Protein AF-A0A3D0RQT5-F1 (afdb_monomer_lite)

Foldseek 3Di:
DVLVVVLVVVLVVLVV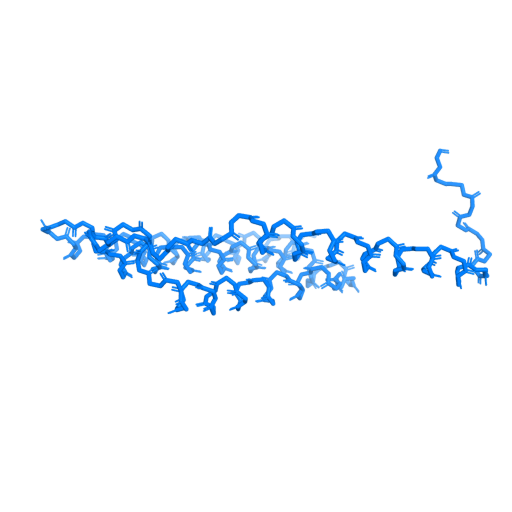VLCVVLVVLVVVCPDDDDPVNVVVNVLSVLVSVLVNCCSVPNPPPVCNDVVSVVSVVVSVVVVVVCVVQDPPPPPPPRPPPPVVVVVVVVVVVVVVVVVVVVVVVVVPPDDPPPPDDD

Structure (mmCIF, N/CA/C/O backbone):
data_AF-A0A3D0RQT5-F1
#
_entry.id   AF-A0A3D0RQT5-F1
#
loop_
_atom_site.group_PDB
_atom_site.id
_atom_site.type_symbol
_atom_site.label_atom_id
_atom_site.label_alt_id
_atom_site.label_comp_id
_atom_site.label_asym_id
_atom_site.label_entity_id
_atom_site.la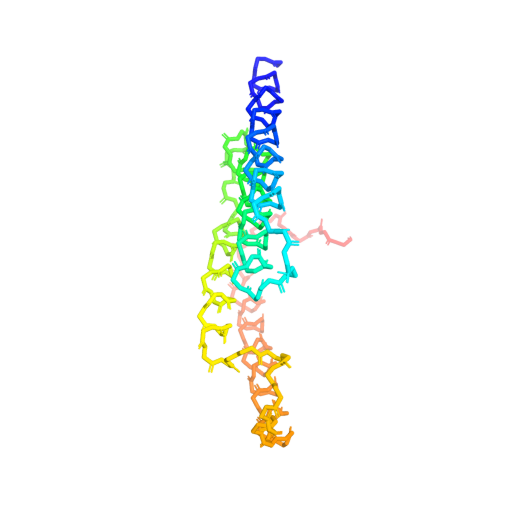bel_seq_id
_atom_site.pdbx_PDB_ins_code
_atom_site.Cartn_x
_atom_site.Cartn_y
_atom_site.Cartn_z
_atom_site.occupancy
_atom_site.B_iso_or_equiv
_atom_site.auth_seq_id
_atom_site.auth_comp_id
_atom_site.auth_asym_id
_atom_site.auth_atom_id
_atom_site.pdbx_PDB_model_num
ATOM 1 N N . GLU A 1 1 ? 24.507 5.236 -13.184 1.00 61.50 1 GLU A N 1
ATOM 2 C CA . GLU A 1 1 ? 24.704 5.932 -11.888 1.00 61.50 1 GLU A CA 1
ATOM 3 C C . GLU A 1 1 ? 23.717 7.068 -11.631 1.00 61.50 1 GLU A C 1
ATOM 5 O O . GLU A 1 1 ? 23.137 7.100 -10.553 1.00 61.50 1 GLU A O 1
ATOM 10 N N . LEU A 1 2 ? 23.492 7.979 -12.589 1.00 68.50 2 LEU A N 1
ATOM 11 C CA . LEU A 1 2 ? 22.576 9.118 -12.418 1.00 68.50 2 LEU A CA 1
ATOM 12 C C . LEU A 1 2 ? 21.141 8.687 -12.056 1.00 68.50 2 LEU A C 1
ATOM 14 O O . LEU A 1 2 ? 20.549 9.218 -11.125 1.00 68.50 2 LEU A O 1
ATOM 18 N N . THR A 1 3 ? 20.625 7.659 -12.731 1.00 68.25 3 THR A N 1
ATOM 19 C CA . THR A 1 3 ? 19.320 7.043 -12.448 1.00 68.25 3 THR A CA 1
ATOM 20 C C . THR A 1 3 ? 19.246 6.469 -11.030 1.00 68.25 3 THR A C 1
ATOM 22 O O . THR A 1 3 ? 18.330 6.792 -10.282 1.00 68.25 3 THR A O 1
ATOM 25 N N . GLY A 1 4 ? 20.258 5.714 -10.596 1.00 74.44 4 GLY A N 1
ATOM 26 C CA . GLY A 1 4 ? 20.336 5.193 -9.225 1.00 74.44 4 GLY A CA 1
ATOM 27 C C . GLY A 1 4 ? 20.349 6.295 -8.156 1.00 74.44 4 GLY A C 1
ATOM 28 O O . GLY A 1 4 ? 19.640 6.190 -7.157 1.00 74.44 4 GLY A O 1
ATOM 29 N N . LYS A 1 5 ? 21.083 7.393 -8.389 1.00 78.38 5 LYS A N 1
ATOM 30 C CA . LYS A 1 5 ? 21.105 8.549 -7.475 1.00 78.38 5 LYS A CA 1
ATOM 31 C C . LYS A 1 5 ? 19.747 9.253 -7.405 1.00 78.38 5 LYS A C 1
ATOM 33 O O . LYS A 1 5 ? 19.282 9.548 -6.309 1.00 78.38 5 LYS A O 1
ATOM 38 N N . ILE A 1 6 ? 19.087 9.471 -8.544 1.00 79.06 6 ILE A N 1
ATOM 39 C CA . ILE A 1 6 ? 17.744 10.074 -8.598 1.00 79.06 6 ILE A CA 1
ATOM 40 C C . ILE A 1 6 ? 16.726 9.192 -7.865 1.00 79.06 6 ILE A C 1
ATOM 42 O O . ILE A 1 6 ? 15.942 9.700 -7.065 1.00 79.06 6 ILE A O 1
ATOM 46 N N . SER A 1 7 ? 16.782 7.875 -8.077 1.00 78.62 7 SER A N 1
ATOM 47 C CA . SER A 1 7 ? 15.934 6.902 -7.382 1.00 78.62 7 SER A CA 1
ATOM 48 C C . SER A 1 7 ? 16.130 6.974 -5.865 1.00 78.62 7 SER A C 1
ATOM 50 O O . SER A 1 7 ? 15.165 7.208 -5.139 1.00 78.62 7 SER A O 1
ATOM 52 N N . SER A 1 8 ? 17.380 6.936 -5.390 1.00 81.19 8 SER A N 1
ATOM 53 C CA . SER A 1 8 ? 17.695 7.015 -3.959 1.00 81.19 8 SER A CA 1
ATOM 54 C C . SER A 1 8 ? 17.284 8.344 -3.312 1.00 81.19 8 SER A C 1
ATOM 56 O O . SER A 1 8 ? 16.818 8.354 -2.171 1.00 81.19 8 SER A O 1
ATOM 58 N N . ILE A 1 9 ? 17.450 9.470 -4.012 1.00 85.81 9 ILE A N 1
ATOM 59 C CA . ILE A 1 9 ? 17.030 10.789 -3.515 1.00 85.81 9 ILE A CA 1
ATOM 60 C C . ILE A 1 9 ? 15.501 10.858 -3.455 1.00 85.81 9 ILE A C 1
ATOM 62 O O . ILE A 1 9 ? 14.940 11.279 -2.444 1.00 85.81 9 ILE A O 1
ATOM 66 N N . SER A 1 10 ? 14.816 10.388 -4.501 1.00 82.81 10 SER A N 1
ATOM 67 C CA . SER A 1 10 ? 13.351 10.364 -4.539 1.00 82.81 10 SER A CA 1
ATOM 68 C C . SER A 1 10 ? 12.761 9.478 -3.437 1.00 82.81 10 SER A C 1
ATOM 70 O O . SER A 1 10 ? 11.818 9.891 -2.761 1.00 82.81 10 SER A O 1
ATOM 72 N N . SER A 1 11 ? 13.360 8.310 -3.171 1.00 82.31 11 SER A N 1
ATOM 73 C CA . SER A 1 11 ? 12.913 7.426 -2.097 1.00 82.31 11 SER A CA 1
ATOM 74 C C . SER A 1 11 ? 13.133 8.040 -0.717 1.00 82.31 11 SER A C 1
ATOM 76 O O . SER A 1 11 ? 12.258 7.931 0.141 1.00 82.31 11 SER A O 1
ATOM 78 N N . LEU A 1 12 ? 14.263 8.727 -0.511 1.00 86.12 12 LEU A N 1
ATOM 79 C CA . LEU A 1 12 ? 14.562 9.419 0.744 1.00 86.12 12 LEU A CA 1
ATOM 80 C C . LEU A 1 12 ? 13.527 10.518 1.028 1.00 86.12 12 LEU A C 1
ATOM 82 O O . LEU A 1 12 ? 12.986 10.582 2.129 1.00 86.12 12 LEU A O 1
ATOM 86 N N . ILE A 1 13 ? 13.208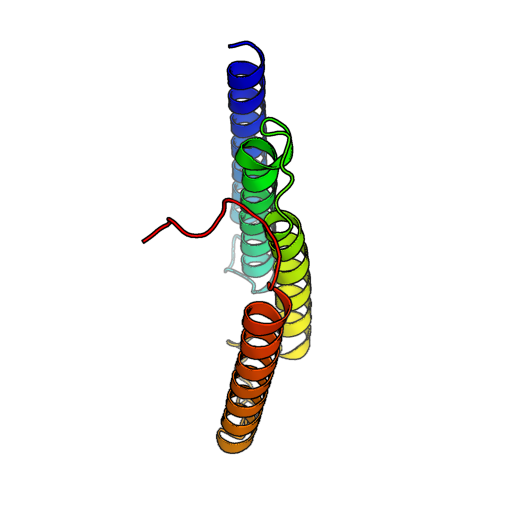 11.341 0.024 1.00 87.94 13 ILE A N 1
ATOM 87 C CA . ILE A 1 13 ? 12.219 12.422 0.146 1.00 87.94 13 ILE A CA 1
ATOM 88 C C . ILE A 1 13 ? 10.843 11.857 0.521 1.00 87.94 13 ILE A C 1
ATOM 90 O O . ILE A 1 13 ? 10.216 12.340 1.464 1.00 87.94 13 ILE A O 1
ATOM 94 N N . ILE A 1 14 ? 10.388 10.808 -0.171 1.00 88.81 14 ILE A N 1
ATOM 95 C CA . ILE A 1 14 ? 9.093 10.166 0.108 1.00 88.81 14 ILE A CA 1
ATOM 96 C C . ILE A 1 14 ? 9.058 9.610 1.536 1.00 88.81 14 ILE A C 1
ATOM 98 O O . ILE A 1 14 ? 8.064 9.791 2.244 1.00 88.81 14 ILE A O 1
ATOM 102 N N . LEU A 1 15 ? 10.147 8.983 1.987 1.00 88.50 15 LEU A N 1
ATOM 103 C CA . LEU A 1 15 ? 10.242 8.423 3.333 1.00 88.50 15 LEU A CA 1
ATOM 104 C C . LEU A 1 15 ? 10.158 9.525 4.397 1.00 88.50 15 LEU A C 1
ATOM 106 O O . LEU A 1 15 ? 9.332 9.425 5.304 1.00 88.50 15 LEU A O 1
ATOM 110 N N . VAL A 1 16 ? 10.917 10.613 4.242 1.00 90.12 16 VAL A N 1
ATOM 111 C CA . VAL A 1 16 ? 10.885 11.761 5.166 1.00 90.12 16 VAL A CA 1
ATOM 112 C C . VAL A 1 16 ? 9.494 12.399 5.222 1.00 90.12 16 VAL A C 1
ATOM 114 O O . VAL A 1 16 ? 8.971 12.622 6.315 1.00 90.12 16 VAL A O 1
ATOM 117 N N . ILE A 1 17 ? 8.856 12.641 4.072 1.00 90.06 17 ILE A N 1
ATOM 118 C CA . ILE A 1 17 ? 7.503 13.221 4.014 1.00 90.06 17 ILE A CA 1
ATOM 119 C C . ILE A 1 17 ? 6.491 12.299 4.701 1.00 90.06 17 ILE A C 1
ATOM 121 O O . ILE A 1 17 ? 5.669 12.759 5.494 1.00 90.06 17 ILE A O 1
ATOM 125 N N . SER A 1 18 ? 6.554 10.993 4.432 1.00 85.25 18 SER A N 1
ATOM 126 C CA . SER A 1 18 ? 5.634 10.028 5.037 1.00 85.25 18 SER A CA 1
ATOM 127 C C . SER A 1 18 ? 5.804 9.924 6.557 1.00 85.25 18 SER A C 1
ATOM 129 O O . SER A 1 18 ? 4.811 9.941 7.285 1.00 85.25 18 SER A O 1
ATOM 131 N N . ALA A 1 19 ? 7.046 9.915 7.049 1.00 86.25 19 ALA A N 1
ATOM 132 C CA . ALA A 1 19 ? 7.355 9.912 8.474 1.00 86.25 19 ALA A CA 1
ATOM 133 C C . ALA A 1 19 ? 6.878 11.202 9.158 1.00 86.25 19 ALA A C 1
ATOM 135 O O . ALA A 1 19 ? 6.292 11.144 10.239 1.00 86.25 19 ALA A O 1
ATOM 136 N N . ALA A 1 20 ? 7.050 12.356 8.505 1.00 88.62 20 ALA A N 1
ATOM 137 C CA . ALA A 1 20 ? 6.551 13.637 8.996 1.00 88.62 20 ALA A CA 1
ATOM 138 C C . ALA A 1 20 ? 5.013 13.677 9.051 1.00 88.62 20 ALA A C 1
ATOM 140 O O . ALA A 1 20 ? 4.452 14.111 10.055 1.00 88.62 20 ALA A O 1
ATOM 141 N N . LEU A 1 21 ? 4.321 13.179 8.019 1.00 87.69 21 LEU A N 1
ATOM 142 C CA . LEU A 1 21 ? 2.855 13.093 7.983 1.00 87.69 21 LEU A CA 1
ATOM 143 C C . LEU A 1 21 ? 2.303 12.192 9.091 1.00 87.69 21 LEU A C 1
ATOM 145 O O . LEU A 1 21 ? 1.355 12.572 9.783 1.00 87.69 21 LEU A O 1
ATOM 149 N N . ILE A 1 22 ? 2.901 11.012 9.269 1.00 86.38 22 ILE A N 1
ATOM 150 C CA . ILE A 1 22 ? 2.526 10.069 10.326 1.00 86.38 22 ILE A CA 1
ATOM 151 C C . ILE A 1 22 ? 2.808 10.703 11.693 1.00 86.38 22 ILE A C 1
ATOM 153 O O . ILE A 1 22 ? 1.901 10.788 12.516 1.00 86.38 22 ILE A O 1
ATOM 157 N N . GLY A 1 23 ? 4.013 11.235 11.912 1.00 83.69 23 GLY A N 1
ATOM 158 C CA . GLY A 1 23 ? 4.411 11.870 13.171 1.00 83.69 23 GLY A CA 1
ATOM 159 C C . GLY A 1 23 ? 3.548 13.077 13.546 1.00 83.69 23 GLY A C 1
ATOM 160 O O . GLY A 1 23 ? 3.129 13.200 14.697 1.00 83.69 23 GLY A O 1
ATOM 161 N N . TYR A 1 24 ? 3.203 13.932 12.579 1.00 85.56 24 TYR A N 1
ATOM 162 C CA . TYR A 1 24 ? 2.297 15.062 12.794 1.00 85.56 24 TYR A CA 1
ATOM 163 C C . TYR A 1 24 ? 0.906 14.589 13.216 1.00 85.56 24 TYR A C 1
ATOM 165 O O . TYR A 1 24 ? 0.321 15.123 14.162 1.00 85.56 24 TYR A O 1
ATOM 173 N N . ARG A 1 25 ? 0.382 13.557 12.544 1.00 80.06 25 ARG A N 1
ATOM 174 C CA . ARG A 1 25 ? -0.938 13.027 12.874 1.00 80.06 25 ARG A CA 1
ATOM 175 C C . ARG A 1 25 ? -0.945 12.337 14.237 1.00 80.06 25 ARG A C 1
ATOM 177 O O . ARG A 1 25 ? -1.855 12.598 15.012 1.00 80.06 25 ARG A O 1
ATOM 184 N N . LEU A 1 26 ? 0.081 11.548 14.563 1.00 80.06 26 LEU A N 1
ATOM 185 C CA . LEU A 1 26 ? 0.226 10.905 15.875 1.00 80.06 26 LEU A CA 1
ATOM 186 C C . LEU A 1 26 ? 0.357 11.934 17.001 1.00 80.06 26 LEU A C 1
ATOM 188 O O . LEU A 1 26 ? -0.265 11.768 18.044 1.00 80.06 26 LEU A O 1
ATOM 192 N N . LYS A 1 27 ? 1.093 13.032 16.786 1.00 80.00 27 LYS A N 1
ATOM 193 C CA . LYS A 1 27 ? 1.208 14.111 17.779 1.00 80.00 27 LYS A CA 1
ATOM 194 C C . LYS A 1 27 ? -0.143 14.761 18.082 1.00 80.00 27 LYS A C 1
ATOM 196 O O . LYS A 1 27 ? -0.366 15.184 19.208 1.00 80.00 27 LYS A O 1
ATOM 201 N N . LYS A 1 28 ? -1.045 14.838 17.101 1.00 74.44 28 LYS A N 1
ATOM 202 C CA . LYS A 1 28 ? -2.392 15.406 17.269 1.00 74.44 28 LYS A CA 1
ATOM 203 C C . LYS A 1 28 ? -3.341 14.478 18.045 1.00 74.44 28 LYS A C 1
ATOM 205 O O . LYS A 1 28 ? -4.337 14.944 18.593 1.00 74.44 28 LYS A O 1
ATOM 210 N N . VAL A 1 29 ? -3.033 13.184 18.115 1.00 72.94 29 VAL A N 1
ATOM 211 C CA . VAL A 1 29 ? -3.825 12.175 18.828 1.00 72.94 29 VAL A CA 1
ATOM 212 C C . VAL A 1 29 ? -3.397 12.161 20.299 1.00 72.94 29 VAL A C 1
ATOM 214 O O . VAL A 1 29 ? -2.530 11.398 20.708 1.00 72.94 29 VAL A O 1
ATOM 217 N N . HIS A 1 30 ? -3.963 13.058 21.108 1.00 63.12 30 HIS A N 1
ATOM 218 C CA . HIS A 1 30 ? -3.648 13.151 22.543 1.00 63.12 30 HIS A CA 1
ATOM 219 C C . HIS A 1 30 ? -4.461 12.193 23.432 1.00 63.12 30 HIS A C 1
ATOM 221 O O . HIS A 1 30 ? -4.040 11.912 24.548 1.00 63.12 30 HIS A O 1
ATOM 227 N N . THR A 1 31 ? -5.604 11.672 22.969 1.00 57.62 31 THR A N 1
ATOM 228 C CA . THR A 1 31 ? -6.584 10.979 23.836 1.00 57.62 31 THR A CA 1
ATOM 229 C C . THR A 1 31 ? -7.051 9.614 23.316 1.00 57.62 31 THR A C 1
ATOM 231 O O . THR A 1 31 ? -8.149 9.161 23.627 1.00 57.62 31 THR A O 1
ATOM 234 N N . GLY A 1 32 ? -6.186 8.917 22.576 1.00 64.06 32 GLY A N 1
ATOM 235 C CA . GLY A 1 32 ? -6.407 7.535 22.137 1.00 64.06 32 GLY A CA 1
ATOM 236 C C . GLY A 1 32 ? -6.500 7.393 20.620 1.00 64.06 32 GLY A C 1
ATOM 237 O O . GLY A 1 32 ? -7.014 8.264 19.924 1.00 64.06 32 GLY A O 1
ATOM 238 N N . PHE A 1 33 ? -5.972 6.284 20.098 1.00 70.75 33 PHE A N 1
ATOM 239 C CA . PHE A 1 33 ? -5.963 6.001 18.664 1.00 70.75 33 PHE A CA 1
ATOM 240 C C . PHE A 1 33 ? -7.378 5.750 18.145 1.00 70.75 33 PHE A C 1
ATOM 242 O O . PHE A 1 33 ? -7.998 4.735 18.463 1.00 70.75 33 PHE A O 1
ATOM 249 N N . ASN A 1 34 ? -7.875 6.650 17.297 1.00 74.06 34 ASN A N 1
ATOM 250 C CA . ASN A 1 34 ? -9.120 6.429 16.579 1.00 74.06 34 ASN A CA 1
ATOM 251 C C . ASN A 1 34 ? -8.874 5.505 15.368 1.00 74.06 34 ASN A C 1
ATOM 253 O O . ASN A 1 34 ? -7.804 5.510 14.752 1.00 74.06 34 ASN A O 1
ATOM 257 N N . VAL A 1 35 ? -9.895 4.750 14.962 1.00 73.25 35 VAL A N 1
ATOM 258 C CA . VAL A 1 35 ? -9.889 3.901 13.757 1.00 73.25 35 VAL A CA 1
ATOM 259 C C . VAL A 1 35 ? -9.536 4.721 12.508 1.00 73.25 35 VAL A C 1
ATOM 261 O O . VAL A 1 35 ? -8.850 4.236 11.607 1.00 73.25 35 VAL A O 1
ATOM 264 N N . GLY A 1 36 ? -9.947 5.994 12.469 1.00 74.00 36 GLY A N 1
ATOM 265 C CA . GLY A 1 36 ? -9.593 6.931 11.399 1.00 74.00 36 GLY A CA 1
ATOM 266 C C . GLY A 1 36 ? -8.096 7.258 11.316 1.00 74.00 36 GLY A C 1
ATOM 267 O O . GLY A 1 36 ? -7.597 7.542 10.223 1.00 74.00 36 GLY A O 1
ATOM 268 N N . ASP A 1 37 ? -7.373 7.187 12.434 1.00 78.94 37 ASP A N 1
ATOM 269 C CA . ASP A 1 37 ? -5.926 7.414 12.498 1.00 78.94 37 ASP A CA 1
ATOM 270 C C . ASP A 1 37 ? -5.146 6.184 12.070 1.00 78.94 37 ASP A C 1
ATOM 272 O O . ASP A 1 37 ? -4.254 6.290 11.229 1.00 78.94 37 ASP A O 1
ATOM 276 N N . ILE A 1 38 ? -5.572 5.006 12.525 1.00 80.31 38 ILE A N 1
ATOM 277 C CA . ILE A 1 38 ? -5.020 3.721 12.079 1.00 80.31 38 ILE A CA 1
ATOM 278 C C . ILE A 1 38 ? -5.186 3.574 10.562 1.00 80.31 38 ILE A C 1
ATOM 280 O O . ILE A 1 38 ? -4.231 3.252 9.854 1.00 80.31 38 ILE A O 1
ATOM 284 N N . ARG A 1 39 ? -6.378 3.888 10.037 1.00 80.19 39 ARG A N 1
ATOM 285 C CA . ARG A 1 39 ? -6.653 3.826 8.596 1.00 80.19 39 ARG A CA 1
ATOM 286 C C . ARG A 1 39 ? -5.760 4.773 7.796 1.00 80.19 39 ARG A C 1
ATOM 288 O O . ARG A 1 39 ? -5.332 4.417 6.704 1.00 80.19 39 ARG A O 1
ATOM 295 N N . PHE A 1 40 ? -5.470 5.966 8.309 1.00 84.00 40 PHE A N 1
ATOM 296 C CA . PHE A 1 40 ? -4.580 6.894 7.615 1.00 84.00 40 PHE A CA 1
ATOM 297 C C . PHE A 1 40 ? -3.136 6.423 7.608 1.00 84.00 40 PHE A C 1
ATOM 299 O O . PHE A 1 40 ? -2.508 6.465 6.554 1.00 84.00 40 PHE A O 1
ATOM 306 N N . VAL A 1 41 ? -2.624 5.950 8.747 1.00 85.88 41 VAL A N 1
ATOM 307 C CA . VAL A 1 41 ? -1.270 5.383 8.811 1.00 85.88 41 VAL A CA 1
ATOM 308 C C . VAL A 1 41 ? -1.153 4.221 7.825 1.00 85.88 41 VAL A C 1
ATOM 310 O O . VAL A 1 41 ? -0.202 4.182 7.048 1.00 85.88 41 VAL A O 1
ATOM 313 N N . PHE A 1 42 ? -2.164 3.348 7.773 1.00 84.81 42 PHE A N 1
ATOM 314 C CA . PHE A 1 42 ? -2.236 2.258 6.804 1.00 84.81 42 PHE A CA 1
ATOM 315 C C . PHE A 1 42 ? -2.203 2.756 5.350 1.00 84.81 42 PHE A C 1
ATOM 317 O O . PHE A 1 42 ? -1.384 2.283 4.568 1.00 84.81 42 PHE A O 1
ATOM 324 N N . ILE A 1 43 ? -3.036 3.741 4.985 1.00 85.56 43 ILE A N 1
ATOM 325 C CA . ILE A 1 43 ? -3.066 4.305 3.623 1.00 85.56 43 ILE A CA 1
ATOM 326 C C . ILE A 1 43 ? -1.714 4.909 3.244 1.00 85.56 43 ILE A C 1
ATOM 328 O O . ILE A 1 43 ? -1.215 4.636 2.153 1.00 85.56 43 ILE A O 1
ATOM 332 N N . VAL A 1 44 ? -1.124 5.725 4.120 1.00 87.75 44 VAL A N 1
ATOM 333 C CA . VAL A 1 44 ? 0.160 6.386 3.853 1.00 87.75 44 VAL A CA 1
ATOM 334 C C . VAL A 1 44 ? 1.256 5.342 3.674 1.00 87.75 44 VAL A C 1
ATOM 336 O O . VAL A 1 44 ? 1.959 5.370 2.668 1.00 87.75 44 VAL A O 1
ATOM 339 N N . TYR A 1 45 ? 1.351 4.378 4.588 1.00 85.94 45 TYR A N 1
ATOM 340 C CA . TYR A 1 45 ? 2.343 3.310 4.518 1.00 85.94 45 TYR A CA 1
ATOM 341 C C . TYR A 1 45 ? 2.214 2.477 3.233 1.00 85.94 45 TYR A C 1
ATOM 343 O O . TYR A 1 45 ? 3.194 2.279 2.513 1.00 85.94 45 TYR A O 1
ATOM 351 N N . PHE A 1 46 ? 0.996 2.048 2.891 1.00 86.38 46 PHE A N 1
ATOM 352 C CA . PHE A 1 46 ? 0.756 1.231 1.700 1.00 86.38 46 PHE A CA 1
ATOM 353 C C . PHE A 1 46 ? 0.987 2.021 0.401 1.00 86.38 46 PHE A C 1
ATOM 355 O O . PHE A 1 46 ? 1.480 1.477 -0.584 1.00 86.38 46 PHE A O 1
ATOM 362 N N . SER A 1 47 ? 0.704 3.327 0.406 1.00 85.81 47 SER A N 1
ATOM 363 C CA . SER A 1 47 ? 0.994 4.215 -0.727 1.00 85.81 47 SER A CA 1
ATOM 364 C C . SER A 1 47 ? 2.499 4.399 -0.940 1.00 85.81 47 SER A C 1
ATOM 366 O O . SER A 1 47 ? 2.963 4.347 -2.078 1.00 85.81 47 SER A O 1
ATOM 368 N N . VAL A 1 48 ? 3.279 4.557 0.137 1.00 87.50 48 VAL A N 1
ATOM 369 C CA . VAL A 1 48 ? 4.752 4.619 0.064 1.00 87.50 48 VAL A CA 1
ATOM 370 C C . VAL A 1 48 ? 5.322 3.322 -0.503 1.00 87.50 48 VAL A C 1
ATOM 372 O O . VAL A 1 48 ? 6.185 3.368 -1.377 1.00 87.50 48 VAL A O 1
ATOM 375 N N . TYR A 1 49 ? 4.801 2.171 -0.073 1.00 85.25 49 TYR A N 1
ATOM 376 C CA . TYR 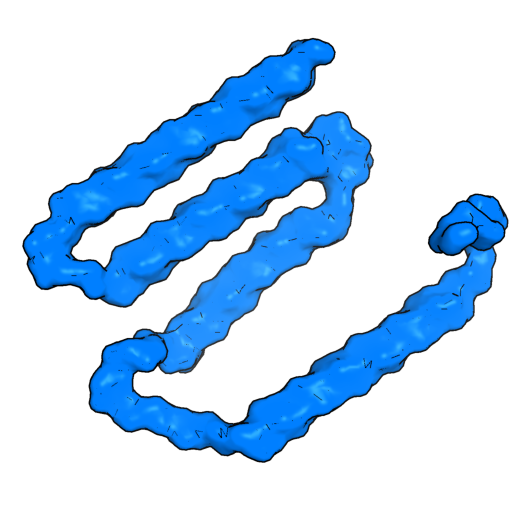A 1 49 ? 5.199 0.870 -0.611 1.00 85.25 49 TYR A CA 1
ATOM 377 C C . TYR A 1 49 ? 4.969 0.772 -2.128 1.00 85.25 49 TYR A C 1
ATOM 379 O O . TYR A 1 49 ? 5.865 0.366 -2.870 1.00 85.25 49 TYR A O 1
ATOM 387 N N . ILE A 1 50 ? 3.801 1.206 -2.610 1.00 83.94 50 ILE A N 1
ATOM 388 C CA . ILE A 1 50 ? 3.485 1.227 -4.046 1.00 83.94 50 ILE A CA 1
ATOM 389 C C . ILE A 1 50 ? 4.429 2.169 -4.804 1.00 83.94 50 ILE A C 1
ATOM 391 O O . ILE A 1 50 ? 4.948 1.799 -5.859 1.00 83.94 50 ILE A O 1
ATOM 395 N N . LEU A 1 51 ? 4.689 3.365 -4.266 1.00 83.88 51 LEU A N 1
ATOM 396 C CA . LEU A 1 51 ? 5.615 4.334 -4.859 1.00 83.88 51 LEU A CA 1
ATOM 397 C C . LEU A 1 51 ? 7.035 3.772 -4.962 1.00 83.88 51 LEU A C 1
ATOM 399 O O . LEU A 1 51 ? 7.663 3.905 -6.011 1.00 83.88 51 LEU A O 1
ATOM 403 N N . PHE A 1 52 ? 7.521 3.085 -3.928 1.00 82.44 52 PHE A N 1
ATOM 404 C CA . PHE A 1 52 ? 8.796 2.367 -3.994 1.00 82.44 52 PHE A CA 1
ATOM 405 C C . PHE A 1 52 ? 8.767 1.259 -5.043 1.00 82.44 52 PHE A C 1
ATOM 407 O O . PHE A 1 52 ? 9.733 1.113 -5.788 1.00 82.44 52 PHE A O 1
ATOM 414 N N . GLY A 1 53 ? 7.647 0.550 -5.189 1.00 76.25 53 GLY A N 1
ATOM 415 C CA . GLY A 1 53 ? 7.429 -0.377 -6.297 1.00 76.25 53 GLY A CA 1
ATOM 416 C C . GLY A 1 53 ? 7.646 0.280 -7.666 1.00 76.25 53 GLY A C 1
ATOM 417 O O . GLY A 1 53 ? 8.385 -0.261 -8.488 1.00 76.25 53 GLY A O 1
ATOM 418 N N . TYR A 1 54 ? 7.084 1.468 -7.902 1.00 77.50 54 TYR A N 1
ATOM 419 C CA . TYR A 1 54 ? 7.285 2.212 -9.153 1.00 77.50 54 TYR A CA 1
ATOM 420 C C . TYR A 1 54 ? 8.714 2.743 -9.322 1.00 77.50 54 TYR A C 1
ATOM 422 O O . TYR A 1 54 ? 9.261 2.661 -10.419 1.00 77.50 54 TYR A O 1
ATOM 430 N N . ILE A 1 55 ? 9.335 3.251 -8.259 1.00 75.56 55 ILE A N 1
ATOM 431 C CA . ILE A 1 55 ? 10.691 3.820 -8.304 1.00 75.56 55 ILE A CA 1
ATOM 432 C C . ILE A 1 55 ? 11.745 2.735 -8.552 1.00 75.56 55 ILE A C 1
ATOM 434 O O . ILE A 1 55 ? 12.668 2.941 -9.339 1.00 75.56 55 ILE A O 1
ATOM 438 N N . ILE A 1 56 ? 11.597 1.578 -7.905 1.00 71.25 56 ILE A N 1
ATOM 439 C CA . ILE A 1 56 ? 12.554 0.471 -7.988 1.00 71.25 56 ILE A CA 1
ATOM 440 C C . ILE A 1 56 ? 12.305 -0.364 -9.250 1.00 71.25 56 ILE A C 1
ATOM 442 O O . ILE A 1 56 ? 13.246 -0.651 -9.985 1.00 71.25 56 ILE A O 1
ATOM 446 N N . ASN A 1 57 ? 11.048 -0.735 -9.525 1.00 66.19 57 ASN A N 1
ATOM 447 C CA . ASN A 1 57 ? 10.713 -1.692 -10.588 1.00 66.19 57 ASN A CA 1
ATOM 448 C C . ASN A 1 57 ? 10.052 -1.052 -11.822 1.00 66.19 57 ASN A C 1
ATOM 450 O O . ASN A 1 57 ? 10.239 -1.539 -12.933 1.00 66.19 57 ASN A O 1
ATOM 454 N N . GLY A 1 58 ? 9.260 0.012 -11.651 1.00 59.03 58 GLY A N 1
ATOM 455 C CA . GLY A 1 58 ? 8.363 0.524 -12.697 1.00 59.03 58 GLY A CA 1
ATOM 456 C C . GLY A 1 58 ? 8.982 1.519 -13.683 1.00 59.03 58 GLY A C 1
ATOM 457 O O . GLY A 1 58 ? 8.697 1.442 -14.874 1.00 59.03 58 GLY A O 1
ATOM 458 N N . VAL A 1 59 ? 9.821 2.448 -13.214 1.00 54.41 59 VAL A N 1
ATOM 459 C CA . VAL A 1 59 ? 10.248 3.617 -14.015 1.00 54.41 59 VAL A CA 1
ATOM 460 C C . VAL A 1 59 ? 11.661 3.475 -14.590 1.00 54.41 59 VAL A C 1
ATOM 462 O O . VAL A 1 59 ? 11.959 4.059 -15.626 1.00 54.41 59 VAL A O 1
ATOM 465 N N . MET A 1 60 ? 12.533 2.664 -13.982 1.00 51.38 60 MET A N 1
ATOM 466 C CA . MET A 1 60 ? 13.931 2.529 -14.431 1.00 51.38 60 MET A CA 1
ATOM 467 C C . MET A 1 60 ? 14.262 1.201 -15.121 1.00 51.38 60 MET A C 1
ATOM 469 O O . MET A 1 60 ? 15.314 1.094 -15.743 1.00 51.38 60 MET A O 1
ATOM 473 N N . GLY A 1 61 ? 13.369 0.208 -15.056 1.00 50.19 61 GLY A N 1
ATOM 474 C CA . GLY A 1 61 ? 13.579 -1.114 -15.660 1.00 50.19 61 GLY A CA 1
ATOM 475 C C . GLY A 1 61 ? 12.928 -1.324 -17.032 1.00 50.19 61 GLY A C 1
ATOM 476 O O . GLY A 1 61 ? 13.083 -2.401 -17.602 1.00 50.19 61 GLY A O 1
ATOM 477 N N . GLY A 1 62 ? 12.145 -0.361 -17.543 1.00 52.84 62 GLY A N 1
ATOM 478 C CA . GLY A 1 62 ? 11.428 -0.459 -18.832 1.00 52.84 62 GLY A CA 1
ATOM 479 C C . GLY A 1 62 ? 10.342 -1.546 -18.904 1.00 52.84 62 GLY A C 1
ATOM 480 O O . GLY A 1 62 ? 9.636 -1.662 -19.900 1.00 52.84 62 GLY A O 1
ATOM 481 N N . LYS A 1 63 ? 10.183 -2.336 -17.841 1.00 54.66 63 LYS A N 1
ATOM 482 C CA . LYS A 1 63 ? 9.165 -3.368 -17.676 1.00 54.66 63 LYS A CA 1
ATOM 483 C C . LYS A 1 63 ? 8.281 -2.936 -16.521 1.00 54.66 63 LYS A C 1
ATOM 485 O O . LYS A 1 63 ? 8.475 -3.387 -15.395 1.00 54.66 63 LYS A O 1
ATOM 490 N N . ALA A 1 64 ? 7.340 -2.033 -16.785 1.00 54.97 64 ALA A N 1
ATOM 491 C CA . ALA A 1 64 ? 6.260 -1.769 -15.845 1.00 54.97 64 ALA A CA 1
ATOM 492 C C . ALA A 1 64 ? 5.473 -3.076 -15.684 1.00 54.97 64 ALA A C 1
ATOM 494 O O . ALA A 1 64 ? 4.591 -3.404 -16.475 1.00 54.97 64 ALA A O 1
ATOM 495 N N . ALA A 1 65 ? 5.888 -3.893 -14.717 1.00 60.56 65 ALA A N 1
ATOM 496 C CA . ALA A 1 65 ? 5.256 -5.164 -14.449 1.00 60.56 65 ALA A CA 1
ATOM 497 C C . ALA A 1 65 ? 3.803 -4.870 -14.069 1.00 60.56 65 ALA A C 1
ATOM 499 O O . ALA A 1 65 ? 3.563 -4.101 -13.137 1.00 60.56 65 ALA A O 1
ATOM 500 N N . LEU A 1 66 ? 2.849 -5.500 -14.764 1.00 63.03 66 LEU A N 1
ATOM 501 C CA . LEU A 1 66 ? 1.410 -5.456 -14.455 1.00 63.03 66 LEU A CA 1
ATOM 502 C C . LEU A 1 66 ? 1.132 -5.582 -12.945 1.00 63.03 66 LEU A C 1
ATOM 504 O O . LEU A 1 66 ? 0.231 -4.940 -12.412 1.00 63.03 66 LEU A O 1
ATOM 508 N N . ASN A 1 67 ? 1.981 -6.334 -12.246 1.00 67.12 67 ASN A N 1
ATOM 509 C CA . ASN A 1 67 ? 1.990 -6.513 -10.798 1.00 67.12 67 ASN A CA 1
ATOM 510 C C . ASN A 1 67 ? 1.966 -5.198 -9.996 1.00 67.12 67 ASN A C 1
ATOM 512 O O . ASN A 1 67 ? 1.311 -5.131 -8.960 1.00 67.12 67 ASN A O 1
ATOM 516 N N . ILE A 1 68 ? 2.640 -4.139 -10.454 1.00 70.19 68 ILE A N 1
ATOM 517 C CA . ILE A 1 68 ? 2.678 -2.858 -9.730 1.00 70.19 68 ILE A CA 1
ATOM 518 C C . ILE A 1 68 ? 1.318 -2.153 -9.817 1.00 70.19 68 ILE A C 1
ATOM 520 O O . ILE A 1 68 ? 0.841 -1.588 -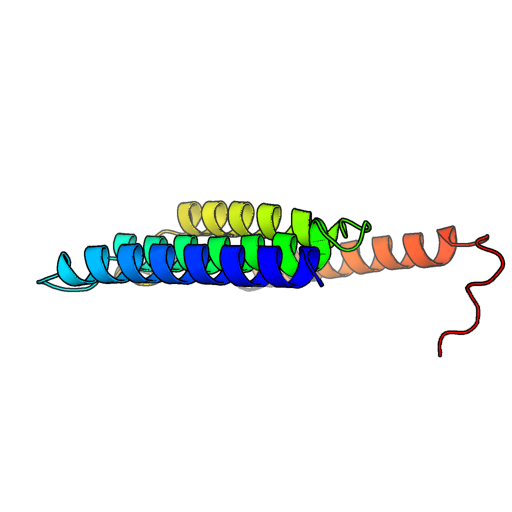8.831 1.00 70.19 68 ILE A O 1
ATOM 524 N N . HIS A 1 69 ? 0.645 -2.252 -10.965 1.00 75.88 69 HIS A N 1
ATOM 525 C CA . HIS A 1 69 ? -0.725 -1.767 -11.117 1.00 75.88 69 HIS A CA 1
ATOM 526 C C . HIS A 1 69 ? -1.706 -2.592 -10.270 1.00 75.88 69 HIS A C 1
ATOM 528 O O . HIS A 1 69 ? -2.613 -2.016 -9.666 1.00 75.88 69 HIS A O 1
ATOM 534 N N . LEU A 1 70 ? -1.480 -3.906 -10.122 1.00 80.06 70 LEU A N 1
ATOM 535 C CA . LEU A 1 70 ? -2.259 -4.743 -9.200 1.00 80.06 70 LEU A CA 1
ATOM 536 C C . LEU A 1 70 ? -2.156 -4.273 -7.743 1.00 80.06 70 LEU A C 1
ATOM 538 O O . LEU A 1 70 ? -3.143 -4.370 -7.021 1.00 80.06 70 LEU A O 1
ATOM 542 N N . TYR A 1 71 ? -1.024 -3.720 -7.293 1.00 80.38 71 TYR A N 1
ATOM 543 C CA . TYR A 1 71 ? -0.933 -3.186 -5.927 1.00 80.38 71 TYR A CA 1
ATOM 544 C C . TYR A 1 71 ? -1.835 -1.970 -5.700 1.00 80.38 71 TYR A C 1
ATOM 546 O O . TYR A 1 71 ? -2.415 -1.831 -4.622 1.00 80.38 71 TYR A O 1
ATOM 554 N N . VAL A 1 72 ? -2.011 -1.124 -6.719 1.00 81.25 72 VAL A N 1
ATOM 555 C CA . VAL A 1 72 ? -2.967 -0.006 -6.671 1.00 81.25 72 VAL A CA 1
ATOM 556 C C . VAL A 1 72 ? -4.394 -0.540 -6.574 1.00 81.25 72 VAL A C 1
ATOM 558 O O . VAL A 1 72 ? -5.161 -0.097 -5.719 1.00 81.25 72 VAL A O 1
ATOM 561 N N . VAL A 1 73 ? -4.734 -1.534 -7.400 1.00 81.50 73 VAL A N 1
ATOM 562 C CA . VAL A 1 73 ? -6.048 -2.193 -7.357 1.00 81.50 73 VAL A CA 1
ATOM 563 C C . VAL A 1 73 ? -6.286 -2.840 -5.991 1.00 81.50 73 VAL A C 1
ATOM 565 O O . VAL A 1 73 ? -7.344 -2.636 -5.401 1.00 81.50 73 VAL A O 1
ATOM 568 N N . ASN A 1 74 ? -5.292 -3.530 -5.429 1.00 85.12 74 ASN A N 1
ATOM 569 C CA . ASN A 1 74 ? -5.380 -4.132 -4.099 1.00 85.12 74 ASN A CA 1
ATOM 570 C C . ASN A 1 74 ? -5.657 -3.087 -3.016 1.00 85.12 74 ASN A C 1
ATOM 572 O O . ASN A 1 74 ? -6.519 -3.311 -2.168 1.00 85.12 74 ASN A O 1
ATOM 576 N N . LEU A 1 75 ? -4.988 -1.930 -3.053 1.00 84.88 75 LEU A N 1
ATOM 577 C CA . LEU A 1 75 ? -5.258 -0.854 -2.100 1.00 84.88 75 LEU A CA 1
ATOM 578 C C . LEU A 1 75 ? -6.708 -0.354 -2.212 1.00 84.88 75 LEU A C 1
ATOM 580 O O . LEU A 1 75 ? -7.370 -0.173 -1.190 1.00 84.88 75 LEU A O 1
ATOM 584 N N . ILE A 1 76 ? -7.227 -0.183 -3.432 1.00 84.38 76 ILE A N 1
ATOM 585 C CA . ILE A 1 76 ? -8.623 0.223 -3.667 1.00 84.38 76 ILE A CA 1
ATOM 586 C C . ILE A 1 76 ? -9.594 -0.825 -3.107 1.00 84.38 76 ILE A C 1
ATOM 588 O O . ILE A 1 76 ? -10.532 -0.469 -2.389 1.00 84.38 76 ILE A O 1
ATOM 592 N N . VAL A 1 77 ? -9.352 -2.108 -3.384 1.00 84.12 77 VAL A N 1
ATOM 593 C CA . VAL A 1 77 ? -10.180 -3.220 -2.897 1.00 84.12 77 VAL A CA 1
ATOM 594 C C . VAL A 1 77 ? -10.177 -3.271 -1.371 1.00 84.12 77 VAL A C 1
ATOM 596 O O . VAL A 1 77 ? -11.249 -3.326 -0.770 1.00 84.12 77 VAL A O 1
ATOM 599 N N . ILE A 1 78 ? -9.008 -3.176 -0.728 1.00 83.81 78 ILE A N 1
ATOM 600 C CA . ILE A 1 78 ? -8.902 -3.149 0.738 1.00 83.81 78 ILE A CA 1
ATOM 601 C C . ILE A 1 78 ? -9.700 -1.968 1.297 1.00 83.81 78 ILE A C 1
ATOM 603 O O . ILE A 1 78 ? -10.519 -2.155 2.192 1.00 83.81 78 ILE A O 1
ATOM 607 N N . LEU A 1 79 ? -9.543 -0.764 0.737 1.00 83.25 79 LEU A N 1
ATOM 608 C CA . LEU A 1 79 ? -10.274 0.416 1.204 1.00 83.25 79 LEU A CA 1
ATOM 609 C C . LEU A 1 79 ? -11.790 0.300 1.027 1.00 83.25 79 LEU A C 1
ATOM 611 O O . LEU A 1 79 ? -12.533 0.816 1.870 1.00 83.25 79 LEU A O 1
ATOM 615 N N . MET A 1 80 ? -12.239 -0.366 -0.036 1.00 79.19 80 MET A N 1
ATOM 616 C CA . MET A 1 80 ? -13.648 -0.661 -0.275 1.00 79.19 80 MET A CA 1
ATOM 617 C C . MET A 1 80 ? -14.172 -1.678 0.747 1.00 79.19 80 MET A C 1
ATOM 619 O O . MET A 1 80 ? -15.179 -1.406 1.400 1.00 79.19 80 MET A O 1
ATOM 623 N N . LEU A 1 81 ? -13.464 -2.790 0.968 1.00 75.75 81 LEU A N 1
ATOM 624 C CA . LEU A 1 81 ? -13.834 -3.807 1.960 1.00 75.75 81 LEU A CA 1
ATOM 625 C C . LEU A 1 81 ? -13.865 -3.239 3.384 1.00 75.75 81 LEU A C 1
ATOM 627 O O . LEU A 1 81 ? -14.829 -3.476 4.111 1.00 75.75 81 LEU A O 1
ATOM 631 N N . THR A 1 82 ? -12.869 -2.435 3.770 1.00 72.81 82 THR A N 1
ATOM 632 C CA . THR A 1 82 ? -12.835 -1.781 5.089 1.00 72.81 82 THR A CA 1
ATOM 633 C C . THR A 1 82 ? -13.996 -0.802 5.272 1.00 72.81 82 THR A C 1
ATOM 635 O O . THR A 1 82 ? -14.482 -0.627 6.386 1.00 72.81 82 THR A O 1
ATOM 638 N N . ARG A 1 83 ? -14.480 -0.162 4.197 1.00 69.75 83 ARG A N 1
ATOM 639 C CA . ARG A 1 83 ? -15.673 0.696 4.270 1.00 69.75 83 ARG A CA 1
ATOM 640 C C . ARG A 1 83 ? -16.952 -0.121 4.477 1.00 69.75 83 ARG A C 1
ATOM 642 O O . ARG A 1 83 ? -17.853 0.359 5.153 1.00 69.75 83 ARG A O 1
ATOM 649 N N . ILE A 1 84 ? -17.023 -1.321 3.900 1.00 62.94 84 ILE A N 1
ATOM 650 C CA . ILE A 1 84 ? -18.204 -2.196 3.950 1.00 62.94 84 ILE A CA 1
ATOM 651 C C . ILE A 1 84 ? -18.324 -2.910 5.304 1.00 62.94 84 ILE A C 1
ATOM 653 O O . ILE A 1 84 ? -19.430 -3.059 5.811 1.00 62.94 84 ILE A O 1
ATOM 657 N N . GLN A 1 85 ? -17.210 -3.345 5.899 1.00 57.72 85 GLN A N 1
ATOM 658 C CA . GLN A 1 85 ? -17.233 -4.193 7.102 1.00 57.72 85 GLN A CA 1
ATOM 659 C C . GLN A 1 85 ? -17.344 -3.424 8.432 1.00 57.72 85 GLN A C 1
ATOM 661 O O . GLN A 1 85 ? -17.494 -4.047 9.478 1.00 57.72 85 GLN A O 1
ATOM 666 N N . GLY A 1 86 ? -17.319 -2.085 8.416 1.00 57.19 86 GLY A N 1
ATOM 667 C CA . GLY A 1 86 ? -17.267 -1.293 9.649 1.00 57.19 86 GLY A CA 1
ATOM 668 C C . GLY A 1 86 ? -15.974 -1.541 10.442 1.00 57.19 86 GLY A C 1
ATOM 669 O O . GLY A 1 86 ? -15.079 -2.257 9.999 1.00 57.19 86 GLY A O 1
ATOM 670 N N . SER A 1 87 ? -15.826 -0.902 11.607 1.00 52.09 87 SER A N 1
ATOM 671 C CA . SER A 1 87 ? -14.665 -1.156 12.471 1.00 52.09 87 SER A CA 1
ATOM 672 C C . SER A 1 87 ? -14.695 -2.613 12.957 1.00 52.09 87 SER A C 1
ATOM 674 O O . SER A 1 87 ? -15.670 -2.982 13.612 1.00 52.09 87 SER A O 1
ATOM 676 N N . PRO A 1 88 ? -13.642 -3.424 12.736 1.00 53.41 88 PRO A N 1
ATOM 677 C CA . PRO A 1 88 ? -13.572 -4.787 13.274 1.00 53.41 88 PRO A CA 1
ATOM 678 C C . PRO A 1 88 ? -13.487 -4.810 14.810 1.00 53.41 88 PRO A C 1
ATOM 680 O O . PRO A 1 88 ? -13.674 -5.857 15.419 1.00 53.41 88 PRO A O 1
ATOM 683 N N . PHE A 1 89 ? -13.234 -3.652 15.432 1.00 50.47 89 PHE A N 1
ATOM 684 C CA . PHE A 1 89 ? -13.226 -3.443 16.882 1.00 50.47 89 PHE A CA 1
ATOM 685 C C . PHE A 1 89 ? -14.484 -2.722 17.386 1.00 50.47 89 PHE A C 1
ATOM 687 O O . PHE A 1 89 ? -14.503 -2.213 18.506 1.00 50.47 89 PHE A O 1
ATOM 694 N N . SER A 1 90 ? -15.527 -2.606 16.559 1.00 49.47 90 SER A N 1
ATOM 695 C CA . SER A 1 90 ? -16.826 -2.131 17.027 1.00 49.47 90 SER A CA 1
ATOM 696 C C . SER A 1 90 ? -17.377 -3.119 18.058 1.00 49.47 90 SER A C 1
ATOM 698 O O . SER A 1 90 ? -17.453 -4.313 17.799 1.00 49.47 90 SER A O 1
ATOM 700 N N . SER A 1 91 ? -17.784 -2.610 19.219 1.00 51.50 91 SER A N 1
ATOM 701 C CA . SER A 1 91 ? -18.450 -3.346 20.304 1.00 51.50 91 SER A CA 1
ATOM 702 C C . SER A 1 91 ? -19.852 -3.856 19.943 1.00 51.50 91 SER A C 1
ATOM 704 O O . SER A 1 91 ? -20.548 -4.415 20.791 1.00 51.50 91 SER A O 1
ATOM 706 N N . HIS A 1 92 ? -20.286 -3.679 18.694 1.00 52.56 92 HIS A N 1
ATOM 707 C CA . HIS A 1 92 ? -21.490 -4.309 18.184 1.00 52.56 92 HIS A CA 1
ATOM 708 C C . HIS A 1 92 ? -21.188 -5.759 17.800 1.00 52.56 92 HIS A C 1
ATOM 710 O O . HIS A 1 92 ? -20.137 -6.017 17.211 1.00 52.56 92 HIS A O 1
ATOM 716 N N . PRO A 1 93 ? -22.082 -6.711 18.129 1.00 49.88 93 PRO A N 1
ATOM 717 C CA . PRO A 1 93 ? -21.873 -8.112 17.805 1.00 49.88 93 PRO A CA 1
ATOM 718 C C . PRO A 1 93 ? -21.602 -8.215 16.308 1.00 49.88 93 PRO A C 1
ATOM 720 O O . PRO A 1 93 ? -22.442 -7.825 15.493 1.00 49.88 93 PRO A O 1
ATOM 723 N N . LEU A 1 94 ? -20.391 -8.676 15.973 1.00 56.06 94 LEU A N 1
ATOM 724 C CA . LEU A 1 94 ? -19.982 -8.993 14.614 1.00 56.06 94 LEU A CA 1
ATOM 725 C C . LEU A 1 94 ? -21.140 -9.750 13.974 1.00 56.06 94 LEU A C 1
ATOM 727 O O . LEU A 1 94 ? -21.557 -10.788 14.495 1.00 56.06 94 LEU A O 1
ATOM 731 N N . LEU A 1 95 ? -21.683 -9.190 12.889 1.00 56.75 95 LEU A N 1
ATOM 732 C CA . LEU A 1 95 ? -22.631 -9.873 12.018 1.00 56.75 95 LEU A CA 1
ATOM 733 C C . LEU A 1 95 ? -22.116 -11.306 11.883 1.00 56.75 95 LEU A C 1
ATOM 735 O O . LEU A 1 95 ? -20.966 -11.466 11.476 1.00 56.75 95 LEU A O 1
ATOM 739 N N . GLN A 1 96 ? -22.885 -12.315 12.310 1.00 58.59 96 GLN A N 1
ATOM 740 C CA . GLN A 1 96 ? -22.462 -13.712 12.210 1.00 58.59 96 GLN A CA 1
ATOM 741 C C . GLN A 1 96 ? -22.177 -13.992 10.737 1.00 58.59 96 GLN A C 1
ATOM 743 O O . GLN A 1 96 ? -23.086 -14.223 9.938 1.00 58.59 96 GLN A O 1
ATOM 748 N N . VAL A 1 97 ? -20.908 -13.878 10.352 1.00 60.38 97 VAL A N 1
ATOM 749 C CA . VAL A 1 97 ? -20.491 -14.135 8.989 1.00 60.38 97 VAL A CA 1
ATOM 750 C C . VAL A 1 97 ? -20.565 -15.640 8.848 1.00 60.38 97 VAL A C 1
ATOM 752 O O . VAL A 1 97 ? -19.776 -16.364 9.452 1.00 60.38 97 VAL A O 1
ATOM 755 N N . ASP A 1 98 ? -21.565 -16.103 8.103 1.00 74.94 98 ASP A N 1
ATOM 756 C CA . ASP A 1 98 ? -21.788 -17.521 7.863 1.00 74.94 98 ASP A CA 1
ATOM 757 C C . ASP A 1 98 ? -20.519 -18.128 7.250 1.00 74.94 98 ASP A C 1
ATOM 759 O O . ASP A 1 98 ? -20.173 -17.893 6.085 1.00 74.94 98 ASP A O 1
ATOM 763 N N . SER A 1 99 ? -19.797 -18.895 8.065 1.00 72.75 99 SER A N 1
ATOM 764 C CA . SER A 1 99 ? -18.522 -19.510 7.706 1.00 72.75 99 SER A CA 1
ATOM 765 C C . SER A 1 99 ? -18.669 -20.435 6.501 1.00 72.75 99 SER A C 1
ATOM 767 O O . SER A 1 99 ? -17.752 -20.530 5.684 1.00 72.75 99 SER A O 1
ATOM 769 N N . ARG A 1 100 ? -19.852 -21.040 6.306 1.00 77.88 100 ARG A N 1
ATOM 770 C CA . ARG A 1 100 ? -20.150 -21.850 5.118 1.00 77.88 100 ARG A CA 1
ATOM 771 C C . ARG A 1 100 ? -20.240 -20.990 3.865 1.00 77.88 100 ARG A C 1
ATOM 773 O O . ARG A 1 100 ? -19.830 -21.440 2.796 1.00 77.88 100 ARG A O 1
ATOM 780 N N . LYS A 1 101 ? -20.751 -19.761 3.970 1.00 77.06 101 LYS A N 1
ATOM 781 C CA . LYS A 1 101 ? -20.822 -18.821 2.844 1.00 77.06 101 LYS A CA 1
ATOM 782 C C . LYS A 1 101 ? -19.430 -18.324 2.458 1.00 77.06 101 LYS A C 1
ATOM 784 O O . LYS A 1 101 ? -19.107 -18.338 1.274 1.00 77.06 101 LYS A O 1
ATOM 789 N N . LEU A 1 102 ? -18.587 -17.980 3.434 1.00 79.12 102 LEU A N 1
ATOM 790 C CA . LEU A 1 102 ? -17.181 -17.633 3.182 1.00 79.12 102 LEU A CA 1
ATOM 791 C C . LEU A 1 102 ? -16.405 -18.794 2.556 1.00 79.12 102 LEU A C 1
ATOM 793 O O . LEU A 1 102 ? -15.691 -18.586 1.579 1.00 79.12 102 LEU A O 1
ATOM 797 N N . PHE A 1 103 ? -16.586 -20.014 3.063 1.00 81.25 103 PHE A N 1
ATOM 798 C CA . PHE A 1 103 ? -15.933 -21.198 2.508 1.00 81.25 103 PHE A CA 1
ATOM 799 C C . PHE A 1 103 ? -16.362 -21.463 1.059 1.00 81.25 103 PHE A C 1
ATOM 801 O O . PHE A 1 103 ? -15.515 -21.709 0.207 1.00 81.25 103 PHE A O 1
ATOM 808 N N . LYS A 1 104 ? -17.657 -21.331 0.738 1.00 84.25 104 LYS A N 1
ATOM 809 C CA . LYS A 1 104 ? -18.149 -21.441 -0.648 1.00 84.25 104 LYS A CA 1
ATOM 810 C C . LYS A 1 104 ? -17.537 -20.384 -1.567 1.00 84.25 104 LYS A C 1
ATOM 812 O O . LYS A 1 104 ? -17.156 -20.716 -2.685 1.00 84.25 104 LYS A O 1
ATOM 817 N N . VAL A 1 105 ? -17.425 -19.135 -1.106 1.00 83.56 105 VAL A N 1
ATOM 818 C CA . VAL A 1 105 ? -16.776 -18.058 -1.874 1.00 83.56 105 VAL A CA 1
ATOM 819 C C . VAL A 1 105 ? -15.297 -18.371 -2.092 1.00 83.56 105 VAL A C 1
ATOM 821 O O . VAL A 1 105 ? -14.817 -18.257 -3.214 1.00 83.56 105 VAL A O 1
ATOM 824 N N . LEU A 1 106 ? -14.590 -18.825 -1.057 1.00 82.06 106 LEU A N 1
ATOM 825 C CA . LEU A 1 106 ? -13.184 -19.212 -1.152 1.00 82.06 106 LEU A CA 1
ATOM 826 C C . LEU A 1 106 ? -12.980 -20.352 -2.159 1.00 82.06 106 LEU A C 1
ATOM 828 O O . LEU A 1 106 ? -12.132 -20.242 -3.040 1.00 82.06 106 LEU A O 1
ATOM 832 N N . VAL A 1 107 ? -13.796 -21.407 -2.087 1.00 90.38 107 VAL A N 1
ATOM 833 C CA . VAL A 1 107 ? -13.756 -22.525 -3.042 1.00 90.38 107 VAL A CA 1
ATOM 834 C C . VAL A 1 107 ? -14.051 -22.047 -4.465 1.00 90.38 107 VAL A C 1
ATOM 836 O O . VAL A 1 107 ? -13.334 -22.430 -5.384 1.00 90.38 107 VAL A O 1
ATOM 839 N N . ALA A 1 108 ? -15.048 -21.180 -4.661 1.00 89.31 108 ALA A N 1
ATOM 840 C CA . ALA A 1 108 ? -15.369 -20.629 -5.977 1.00 89.31 108 ALA A CA 1
ATOM 841 C C . ALA A 1 108 ? -14.208 -19.806 -6.562 1.00 89.31 108 ALA A C 1
ATOM 843 O O . ALA A 1 108 ? -13.897 -19.942 -7.744 1.00 89.31 108 ALA A O 1
ATOM 844 N N . VAL A 1 109 ? -13.537 -18.997 -5.734 1.00 88.94 109 VAL A N 1
ATOM 845 C CA . VAL A 1 109 ? -12.351 -18.228 -6.140 1.00 88.94 109 VAL A CA 1
ATOM 846 C C . VAL A 1 109 ? -11.195 -19.157 -6.507 1.00 88.94 109 VAL A C 1
ATOM 848 O O . VAL A 1 109 ? -10.578 -18.960 -7.550 1.00 88.94 109 VAL A O 1
ATOM 851 N N . ILE A 1 110 ? -10.924 -20.190 -5.703 1.00 90.00 110 ILE A N 1
ATOM 852 C CA . ILE A 1 110 ? -9.873 -21.176 -5.995 1.00 90.00 110 ILE A CA 1
ATOM 853 C C . ILE A 1 110 ? -10.153 -21.867 -7.330 1.00 90.00 110 ILE A C 1
ATOM 855 O O . ILE A 1 110 ? -9.277 -21.912 -8.184 1.00 90.00 110 ILE A O 1
ATOM 859 N N . LEU A 1 111 ? -11.383 -22.339 -7.538 1.00 90.69 111 LEU A N 1
ATOM 860 C CA . LEU A 1 111 ? -11.777 -23.046 -8.756 1.00 90.69 111 LEU A CA 1
ATOM 861 C C . LEU A 1 111 ? -11.666 -22.134 -9.987 1.00 90.69 111 LEU A C 1
ATOM 863 O O . LEU A 1 111 ? -11.132 -22.544 -11.016 1.00 90.69 111 LEU A O 1
ATOM 867 N N . PHE A 1 112 ? -12.079 -20.871 -9.861 1.00 90.06 112 PHE A N 1
ATOM 868 C CA . PHE A 1 112 ? -11.903 -19.868 -10.910 1.00 90.06 112 PHE A CA 1
ATOM 869 C C . PHE A 1 112 ? -10.424 -19.644 -11.260 1.00 90.06 112 PHE A C 1
ATOM 871 O O . PHE A 1 112 ? -10.069 -19.642 -12.439 1.00 90.06 112 PHE A O 1
ATOM 878 N N . ILE A 1 113 ? -9.553 -19.509 -10.253 1.00 88.62 113 ILE A N 1
ATOM 879 C CA . ILE A 1 113 ? -8.104 -19.373 -10.463 1.00 88.62 113 ILE A CA 1
ATOM 880 C C . ILE A 1 113 ? -7.550 -20.630 -11.137 1.00 88.62 113 ILE A C 1
ATOM 882 O O . ILE A 1 113 ? -6.809 -20.506 -12.105 1.00 88.62 113 ILE A O 1
ATOM 886 N N . THR A 1 114 ? -7.939 -21.829 -10.697 1.00 89.12 114 THR A N 1
ATOM 887 C CA . THR A 1 114 ? -7.506 -23.094 -11.307 1.00 89.12 114 THR A CA 1
ATOM 888 C C . THR A 1 114 ? -7.877 -23.169 -12.786 1.00 89.12 114 THR A C 1
ATOM 890 O O . THR A 1 114 ? -7.029 -23.524 -13.602 1.00 89.12 114 THR A O 1
ATOM 893 N N . VAL A 1 115 ? -9.106 -22.792 -13.153 1.00 87.88 115 VAL A N 1
ATOM 894 C CA . VAL A 1 115 ? -9.550 -22.762 -14.557 1.00 87.88 115 VAL A CA 1
ATOM 895 C C . VAL A 1 115 ? -8.746 -21.741 -15.359 1.00 87.88 115 VAL A C 1
ATOM 897 O O . VAL A 1 115 ? -8.238 -22.075 -16.426 1.00 87.88 115 VAL A O 1
ATOM 900 N N . MET A 1 116 ? -8.562 -20.525 -14.839 1.00 81.31 116 MET A N 1
ATOM 901 C CA . MET A 1 116 ? -7.764 -19.494 -15.512 1.00 81.31 116 MET A CA 1
ATOM 902 C C . MET A 1 116 ? -6.296 -19.899 -15.673 1.00 81.31 116 MET A C 1
ATOM 904 O O . MET A 1 116 ? -5.714 -19.677 -16.731 1.00 81.31 116 MET A O 1
ATOM 908 N N . SER A 1 117 ? -5.699 -20.533 -14.664 1.00 78.62 117 SER A N 1
ATOM 909 C CA . SER A 1 117 ? -4.338 -21.065 -14.739 1.00 78.62 117 SER A CA 1
ATOM 910 C C . SER A 1 117 ? -4.232 -22.206 -15.745 1.00 78.62 117 SER A C 1
ATOM 912 O O . SER A 1 117 ? -3.281 -22.237 -16.520 1.00 78.62 117 SER A O 1
ATOM 914 N N . PHE A 1 118 ? -5.210 -23.112 -15.787 1.00 82.88 118 PHE A N 1
ATOM 915 C CA . PHE A 1 118 ? -5.248 -24.186 -16.776 1.00 82.88 118 PHE A CA 1
ATOM 916 C C . PHE A 1 118 ? -5.346 -23.627 -18.201 1.00 82.88 118 PHE A C 1
ATOM 918 O O . PHE A 1 118 ? -4.571 -24.016 -19.070 1.00 82.88 118 PHE A O 1
ATOM 925 N N . ILE A 1 119 ? -6.238 -22.660 -18.423 1.00 81.81 119 ILE A N 1
ATOM 926 C CA . ILE A 1 119 ? -6.362 -21.918 -19.683 1.00 81.81 119 ILE A CA 1
ATOM 927 C C . ILE A 1 119 ? -5.020 -21.266 -20.040 1.00 81.81 119 ILE A C 1
ATOM 929 O O . ILE A 1 119 ? -4.514 -21.485 -21.133 1.00 81.81 119 ILE A O 1
ATOM 933 N N . ALA A 1 120 ? -4.390 -20.541 -19.113 1.00 76.56 120 ALA A N 1
ATOM 934 C CA . ALA A 1 120 ? -3.115 -19.869 -19.356 1.00 76.56 120 ALA A CA 1
ATOM 935 C C . ALA A 1 120 ? -1.976 -20.833 -19.731 1.00 76.56 120 ALA A C 1
ATOM 937 O O . ALA A 1 120 ? -1.182 -20.508 -20.610 1.00 76.56 120 ALA A O 1
ATOM 938 N N . VAL A 1 121 ? -1.901 -22.009 -19.098 1.00 76.38 121 VAL A N 1
ATOM 939 C CA . VAL A 1 121 ? -0.887 -23.030 -19.411 1.00 76.38 121 VAL A CA 1
ATOM 940 C C . VAL A 1 121 ? -1.123 -23.642 -20.793 1.00 76.38 121 VAL A C 1
ATOM 942 O O . VAL A 1 121 ? -0.167 -23.823 -21.539 1.00 76.38 121 VAL A O 1
ATOM 945 N N . ASN A 1 122 ? -2.378 -23.917 -21.159 1.00 74.69 122 ASN A N 1
ATOM 946 C CA . ASN A 1 122 ? -2.708 -24.558 -22.437 1.00 74.69 122 ASN A CA 1
ATOM 947 C C . ASN A 1 122 ? -2.752 -23.578 -23.624 1.00 74.69 122 ASN A C 1
ATOM 949 O O . ASN A 1 122 ? -2.510 -23.981 -24.754 1.00 74.69 122 ASN A O 1
ATOM 953 N N . LEU A 1 123 ? -3.019 -22.288 -23.396 1.00 68.25 123 LEU A N 1
ATOM 954 C CA . LEU A 1 123 ? -2.910 -21.243 -24.426 1.00 68.25 123 LEU A CA 1
ATOM 955 C C . LEU A 1 123 ? -1.465 -20.801 -24.683 1.00 68.25 123 LEU A C 1
ATOM 957 O O . LEU A 1 123 ? -1.219 -20.080 -25.646 1.00 68.25 123 LEU A O 1
ATOM 961 N N . HIS A 1 124 ? -0.506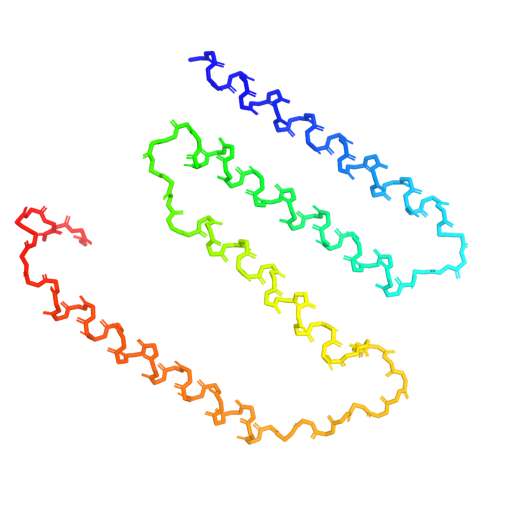 -21.221 -23.853 1.00 57.38 124 HIS A N 1
ATOM 962 C CA . HIS A 1 124 ? 0.917 -20.950 -24.059 1.00 57.38 124 HIS A CA 1
ATOM 963 C C . HIS A 1 124 ? 1.591 -21.972 -24.992 1.00 57.38 124 HIS A C 1
ATOM 965 O O . HIS A 1 124 ? 2.776 -22.269 -24.843 1.00 57.38 124 HIS A O 1
ATOM 971 N N . GLU A 1 125 ? 0.868 -22.502 -25.979 1.00 52.28 125 GLU A N 1
ATOM 972 C CA . GLU A 1 125 ? 1.512 -23.087 -27.152 1.00 52.28 125 GLU A CA 1
ATOM 973 C C . GLU A 1 125 ? 2.022 -21.949 -28.049 1.00 52.28 125 GLU A C 1
ATOM 975 O O . GLU A 1 125 ? 1.266 -21.338 -28.800 1.00 52.28 125 GLU A O 1
ATOM 980 N N . GLY A 1 126 ? 3.324 -21.648 -27.956 1.00 56.00 126 GLY A N 1
ATOM 981 C CA . GLY A 1 126 ? 4.028 -20.922 -29.019 1.00 56.00 126 GLY A CA 1
ATOM 982 C C . GLY A 1 126 ? 4.824 -19.668 -28.647 1.00 56.00 126 GLY A C 1
ATOM 983 O O . GLY A 1 126 ? 4.830 -18.721 -29.428 1.00 56.00 126 GLY A O 1
ATOM 984 N N . LEU A 1 127 ? 5.567 -19.643 -27.534 1.00 50.41 127 LEU A N 1
ATOM 985 C CA . LEU A 1 127 ? 6.798 -18.837 -27.495 1.00 50.41 127 LEU A CA 1
ATOM 986 C C . LEU A 1 127 ? 8.004 -19.764 -27.712 1.00 50.41 127 LEU A C 1
ATOM 988 O O . LEU A 1 127 ? 8.411 -20.464 -26.781 1.00 50.41 127 LEU A O 1
ATOM 992 N N . PRO A 1 128 ? 8.580 -19.821 -28.929 1.00 44.38 128 PRO A N 1
ATOM 993 C CA . PRO A 1 128 ? 9.811 -20.566 -29.145 1.00 44.38 128 PRO A CA 1
ATOM 994 C C . PRO A 1 128 ? 10.927 -19.929 -28.300 1.00 44.38 128 PRO A C 1
ATOM 996 O O . PRO A 1 128 ? 11.259 -18.760 -28.482 1.00 44.38 128 PRO A O 1
ATOM 999 N N . GLY A 1 129 ? 11.484 -20.692 -27.352 1.00 57.31 129 GLY A N 1
ATOM 1000 C CA . GLY A 1 129 ? 12.652 -20.292 -26.550 1.00 57.31 129 GLY A CA 1
ATOM 1001 C C . GLY A 1 129 ? 12.462 -20.205 -25.029 1.00 57.31 129 GLY A C 1
ATOM 1002 O O . GLY A 1 129 ? 13.439 -19.954 -24.329 1.00 57.31 129 GLY A O 1
ATOM 1003 N N . THR A 1 130 ? 11.263 -20.432 -24.482 1.00 52.19 130 THR A N 1
ATOM 1004 C CA . THR A 1 130 ? 11.017 -20.368 -23.020 1.00 52.19 130 THR A CA 1
ATOM 1005 C C . THR A 1 130 ? 11.001 -21.722 -22.302 1.00 52.19 130 THR A C 1
ATOM 1007 O O . THR A 1 130 ? 10.925 -21.749 -21.074 1.00 52.19 130 THR A O 1
ATOM 1010 N N . GLN A 1 131 ? 11.144 -22.843 -23.019 1.00 53.16 131 GLN A N 1
ATOM 1011 C CA . GLN A 1 131 ? 11.217 -24.191 -22.432 1.00 53.16 131 GLN A CA 1
ATOM 1012 C C . GLN A 1 131 ? 12.608 -24.538 -21.872 1.00 53.16 131 GLN A C 1
ATOM 1014 O O . GLN A 1 131 ? 13.218 -25.506 -22.300 1.00 53.16 131 GLN A O 1
ATOM 1019 N N . ASN A 1 132 ? 13.124 -23.741 -20.934 1.00 51.50 132 ASN A N 1
ATOM 1020 C CA . ASN A 1 132 ? 14.176 -24.182 -20.005 1.00 51.50 132 ASN A CA 1
ATOM 1021 C C . ASN A 1 132 ? 14.291 -23.207 -18.829 1.00 51.50 132 ASN A C 1
ATOM 1023 O O . ASN A 1 132 ? 15.241 -22.432 -18.721 1.00 51.50 132 ASN A O 1
ATOM 1027 N N . ARG A 1 133 ? 13.287 -23.214 -17.948 1.00 48.78 133 ARG A N 1
ATOM 1028 C CA . ARG A 1 133 ? 13.424 -22.672 -16.588 1.00 48.78 133 ARG A CA 1
ATOM 1029 C C . ARG A 1 133 ? 12.733 -23.588 -15.581 1.00 48.78 133 ARG A C 1
ATOM 1031 O O . ARG A 1 133 ? 11.783 -23.180 -14.922 1.00 48.78 133 ARG A O 1
ATOM 1038 N N . PHE A 1 134 ? 13.236 -24.814 -15.506 1.00 51.47 134 PHE A N 1
ATOM 1039 C CA . PHE A 1 134 ? 13.470 -25.508 -14.244 1.00 51.47 134 PHE A CA 1
ATOM 1040 C C . PHE A 1 134 ? 14.920 -25.978 -14.255 1.00 51.47 134 PHE A C 1
ATOM 1042 O O . PHE A 1 134 ? 15.365 -26.417 -15.340 1.00 51.47 134 PHE A O 1
#

Radius of gyration: 21.17 Å; chains: 1; bounding box: 47×41×53 Å

Secondary structure (DSSP, 8-state):
-HHHHHHHHHHHHHHHHHHHHHHHHHHH--S---HHHHHHHHHHHHHHHHHHHIIIIISSSS---HHHHHHHHHHHHHHHHHHHH--TT-SS------HHHHHHHHHHHHHHHHHHHHHHHHS----TT-----

Sequence (134 aa):
ELTGKISSISSLIILVISAALIGYRLKKVHTGFNVGDIRFVFIVYFSVYILFGYIINGVMGGKAALNIHLYVVNLIVILMLTRIQGSPFSSHPLLQVDSRKLFKVLVAVILFITVMSFIAVNLHEGLPGTQNRF

pLDDT: mean 73.72, std 13.1, range [44.38, 90.69]